Protein AF-A0A9P0DLQ8-F1 (afdb_monomer)

Foldseek 3Di:
DVVVVVVVVVLVVCLVVLVVVLVVCVVDPLVPDDPVSVVVSVVSNVVSVDRPQVCPDPPDGPDPVVVVVVVVVVVVVVVVVVVVPDPCPDDDPDD

pLDDT: mean 72.42, std 11.41, range [46.16, 93.0]

Structure (mmCIF, N/CA/C/O backbone):
data_AF-A0A9P0DLQ8-F1
#
_entry.id   AF-A0A9P0DLQ8-F1
#
loop_
_atom_site.group_PDB
_atom_site.id
_atom_site.type_symbol
_atom_site.label_atom_id
_atom_site.label_alt_id
_atom_site.label_comp_id
_atom_site.label_asym_id
_atom_site.label_entity_id
_atom_site.label_seq_id
_atom_site.pdbx_PDB_ins_code
_atom_site.Cartn_x
_atom_site.Cartn_y
_atom_site.Cartn_z
_atom_site.occupancy
_atom_site.B_iso_or_equiv
_atom_site.auth_seq_id
_atom_site.auth_comp_id
_atom_s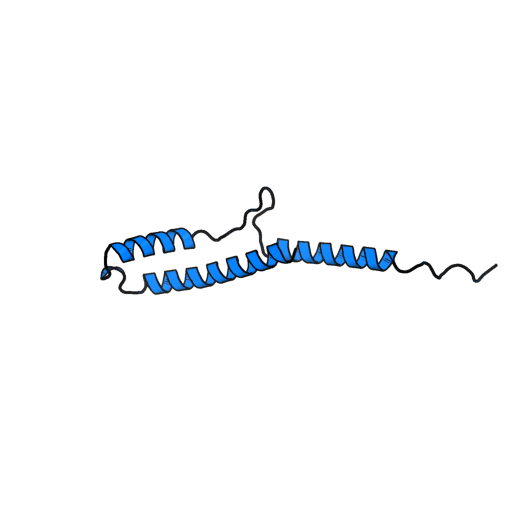ite.auth_asym_id
_atom_site.auth_atom_id
_atom_site.pdbx_PDB_model_num
ATOM 1 N N . MET A 1 1 ? 11.606 5.807 -9.244 1.00 71.81 1 MET A N 1
ATOM 2 C CA . MET A 1 1 ? 11.513 4.345 -9.031 1.00 71.81 1 MET A CA 1
ATOM 3 C C . MET A 1 1 ? 11.514 4.006 -7.542 1.00 71.81 1 MET A C 1
ATOM 5 O O . MET A 1 1 ? 10.491 3.560 -7.043 1.00 71.81 1 MET A O 1
ATOM 9 N N . LEU A 1 2 ? 12.589 4.334 -6.811 1.00 78.25 2 LEU A N 1
ATOM 10 C CA . LEU A 1 2 ? 12.723 4.036 -5.3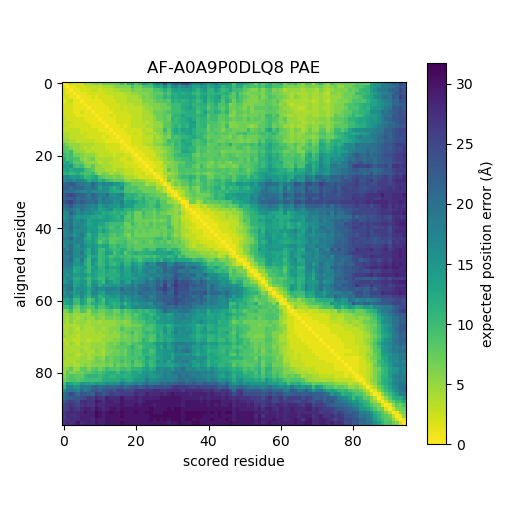75 1.00 78.25 2 LEU A CA 1
ATOM 11 C C . LEU A 1 2 ? 11.597 4.613 -4.493 1.00 78.25 2 LEU A C 1
ATOM 13 O O . LEU A 1 2 ? 11.069 3.917 -3.639 1.00 78.25 2 LEU A O 1
ATOM 17 N N . GLN A 1 3 ? 11.199 5.870 -4.722 1.00 80.38 3 GLN A N 1
ATOM 18 C CA . GLN A 1 3 ? 10.139 6.527 -3.942 1.00 80.38 3 GLN A CA 1
ATOM 19 C C . GLN A 1 3 ? 8.799 5.785 -4.026 1.00 80.38 3 GLN A C 1
ATOM 21 O O . GLN A 1 3 ? 8.147 5.576 -3.010 1.00 80.38 3 GLN A O 1
ATOM 26 N N . VAL A 1 4 ? 8.419 5.335 -5.225 1.00 77.25 4 VAL A N 1
ATOM 27 C CA . VAL A 1 4 ? 7.174 4.584 -5.447 1.00 77.25 4 VAL A CA 1
ATOM 28 C C . VAL A 1 4 ? 7.233 3.227 -4.742 1.00 77.25 4 VAL A C 1
ATOM 30 O O . VAL A 1 4 ? 6.263 2.832 -4.106 1.00 77.25 4 VAL A O 1
ATOM 33 N N . MET A 1 5 ? 8.386 2.551 -4.780 1.00 77.12 5 MET A N 1
ATOM 34 C CA . MET A 1 5 ? 8.593 1.279 -4.076 1.00 77.12 5 MET A CA 1
ATOM 35 C C . MET A 1 5 ? 8.536 1.435 -2.553 1.00 77.12 5 MET A C 1
ATOM 37 O O . MET A 1 5 ? 7.907 0.618 -1.890 1.00 77.12 5 MET A O 1
ATOM 41 N N . MET A 1 6 ? 9.140 2.490 -1.995 1.00 80.38 6 MET A N 1
ATOM 42 C CA . MET A 1 6 ? 9.090 2.764 -0.552 1.00 80.38 6 MET A CA 1
ATOM 43 C C . MET A 1 6 ? 7.664 3.060 -0.078 1.00 80.38 6 MET A C 1
ATOM 45 O O . MET A 1 6 ? 7.223 2.511 0.929 1.00 80.38 6 MET A O 1
ATOM 49 N N . VAL A 1 7 ? 6.921 3.887 -0.821 1.00 78.19 7 VAL A N 1
ATOM 50 C CA . VAL A 1 7 ? 5.520 4.203 -0.497 1.00 78.19 7 VAL A CA 1
ATOM 51 C C . VAL A 1 7 ? 4.641 2.957 -0.600 1.00 78.19 7 VAL A C 1
ATOM 53 O O . VAL A 1 7 ? 3.822 2.728 0.285 1.00 78.19 7 VAL A O 1
ATOM 56 N N . TYR A 1 8 ? 4.836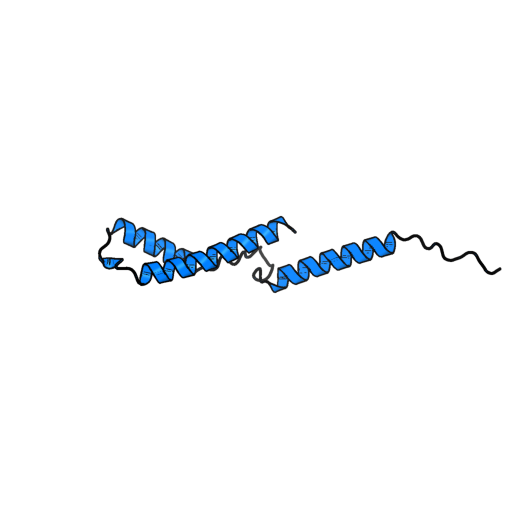 2.123 -1.625 1.00 77.81 8 TYR A N 1
ATOM 57 C CA . TYR A 1 8 ? 4.131 0.848 -1.750 1.00 77.81 8 TYR A CA 1
ATOM 58 C C . TYR A 1 8 ? 4.429 -0.095 -0.580 1.00 77.81 8 TYR A C 1
ATOM 60 O O . TYR A 1 8 ? 3.502 -0.634 0.020 1.00 77.81 8 TYR A O 1
ATOM 68 N N . TYR A 1 9 ? 5.707 -0.269 -0.230 1.00 79.56 9 TYR A N 1
ATOM 69 C CA . TYR A 1 9 ? 6.122 -1.151 0.859 1.00 79.56 9 TYR A CA 1
ATOM 70 C C . TYR A 1 9 ? 5.476 -0.735 2.186 1.00 79.56 9 TYR A C 1
ATOM 72 O O . TYR A 1 9 ? 4.829 -1.552 2.840 1.00 79.56 9 TYR A O 1
ATOM 80 N N . HIS A 1 10 ? 5.557 0.553 2.533 1.00 80.00 10 HIS A N 1
ATOM 81 C CA . HIS A 1 10 ? 4.927 1.075 3.744 1.00 80.00 10 HIS A CA 1
ATOM 82 C C . HIS A 1 10 ? 3.400 0.999 3.705 1.00 80.00 10 HIS A C 1
ATOM 84 O O . HIS A 1 10 ? 2.787 0.683 4.720 1.00 80.00 10 HIS A O 1
ATOM 90 N N . ALA A 1 11 ? 2.767 1.258 2.558 1.00 76.38 11 ALA A N 1
ATOM 91 C CA . ALA A 1 11 ? 1.319 1.130 2.421 1.00 76.38 11 ALA A CA 1
ATOM 92 C C . ALA A 1 11 ? 0.855 -0.322 2.614 1.00 76.38 11 ALA A C 1
ATOM 94 O O . ALA A 1 11 ? -0.163 -0.560 3.268 1.00 76.38 11 ALA A O 1
ATOM 95 N N . ASN A 1 12 ? 1.608 -1.288 2.086 1.00 79.62 12 ASN A N 1
ATOM 96 C CA . ASN A 1 12 ? 1.330 -2.712 2.232 1.00 79.62 12 ASN A CA 1
ATOM 97 C C . ASN A 1 12 ? 1.502 -3.182 3.686 1.00 79.62 12 ASN A C 1
ATOM 99 O O . ASN A 1 12 ? 0.600 -3.808 4.238 1.00 79.62 12 ASN A O 1
ATOM 103 N N . GLU A 1 13 ? 2.621 -2.833 4.325 1.00 81.94 13 GLU A N 1
ATOM 104 C CA . GLU A 1 13 ? 2.897 -3.167 5.729 1.00 81.94 13 GLU A CA 1
ATOM 105 C C . GLU A 1 13 ? 1.859 -2.548 6.674 1.00 81.94 13 GLU A C 1
ATOM 107 O O . GLU A 1 13 ? 1.282 -3.239 7.513 1.00 81.94 13 GLU A O 1
ATOM 112 N N . LEU A 1 14 ? 1.533 -1.268 6.471 1.00 80.25 14 LEU A N 1
ATOM 113 C CA . LEU A 1 14 ? 0.495 -0.580 7.232 1.00 80.25 14 LEU A CA 1
ATOM 114 C C . LEU A 1 14 ? -0.877 -1.236 7.040 1.00 80.25 14 LEU A C 1
ATOM 116 O O . LEU A 1 14 ? -1.615 -1.390 8.008 1.00 80.25 14 LEU A O 1
ATOM 120 N N . SER A 1 15 ? -1.227 -1.641 5.817 1.00 77.19 15 SER A N 1
ATOM 121 C CA . SER A 1 15 ? -2.509 -2.305 5.536 1.00 77.19 15 SER A CA 1
ATOM 122 C C . SER A 1 15 ? -2.601 -3.680 6.208 1.00 77.19 15 SER A C 1
ATOM 124 O O . SER A 1 15 ? -3.647 -4.031 6.764 1.00 77.19 15 SER A O 1
ATOM 126 N N . LEU A 1 16 ? -1.505 -4.443 6.201 1.00 79.75 16 LEU A N 1
ATOM 127 C CA . LEU A 1 16 ? -1.411 -5.752 6.847 1.00 79.75 16 LEU A CA 1
ATOM 128 C C . LEU A 1 16 ? -1.570 -5.634 8.367 1.00 79.75 16 LEU A C 1
ATOM 130 O O . LEU A 1 16 ? -2.427 -6.299 8.959 1.00 79.75 16 LEU A O 1
ATOM 134 N N . GLU A 1 17 ? -0.788 -4.747 8.984 1.00 79.75 17 GLU A N 1
ATOM 135 C CA . GLU A 1 17 ? -0.823 -4.524 10.428 1.00 79.75 17 GLU A CA 1
ATOM 136 C C . GLU A 1 17 ? -2.180 -3.968 10.856 1.00 79.75 17 GLU A C 1
ATOM 138 O O . GLU A 1 17 ? -2.787 -4.429 11.820 1.00 79.75 17 GLU A O 1
ATOM 143 N N . SER A 1 18 ? -2.729 -3.036 10.082 1.00 74.44 18 SER A N 1
ATOM 144 C CA . SER A 1 18 ? -4.016 -2.437 10.399 1.00 74.44 18 SER A CA 1
ATOM 145 C C . SER A 1 18 ? -5.180 -3.430 10.308 1.00 74.44 18 SER A C 1
ATOM 147 O O . SER A 1 18 ? -6.075 -3.409 11.158 1.00 74.44 18 SER A O 1
ATOM 149 N N . THR A 1 19 ? -5.150 -4.365 9.355 1.00 77.31 19 THR A N 1
ATOM 150 C CA . THR A 1 19 ? -6.142 -5.453 9.276 1.00 77.31 19 THR A CA 1
ATOM 151 C C . THR A 1 19 ? -6.064 -6.363 10.504 1.00 77.31 19 THR A C 1
ATOM 153 O O . THR A 1 19 ? -7.091 -6.714 11.087 1.00 77.31 19 THR A O 1
ATOM 156 N N . ASN A 1 20 ? -4.852 -6.701 10.950 1.00 79.19 20 ASN A N 1
ATOM 157 C CA . ASN A 1 20 ? -4.631 -7.506 12.153 1.00 79.19 20 ASN A CA 1
ATOM 158 C C . ASN A 1 20 ? -5.124 -6.780 13.418 1.00 79.19 20 ASN A C 1
ATOM 160 O O . ASN A 1 20 ? -5.857 -7.355 14.228 1.00 79.19 20 ASN A O 1
ATOM 164 N N . LEU A 1 21 ? -4.805 -5.489 13.546 1.00 75.25 21 LEU A N 1
ATOM 165 C CA . LEU A 1 21 ? -5.299 -4.630 14.622 1.00 75.25 21 LEU A CA 1
ATOM 166 C C . LEU A 1 21 ? -6.829 -4.564 14.630 1.00 75.25 21 LEU A C 1
ATOM 168 O O . LEU A 1 21 ? -7.433 -4.770 15.680 1.00 75.25 21 LEU A O 1
ATOM 172 N N . SER A 1 22 ? -7.465 -4.363 13.474 1.00 70.75 22 SER A N 1
ATOM 173 C CA . SER A 1 22 ? -8.927 -4.346 13.327 1.00 70.75 22 SER A CA 1
ATOM 174 C C . SER A 1 22 ? -9.572 -5.641 13.836 1.00 70.75 22 SER A C 1
ATOM 176 O O . SER A 1 22 ? -10.503 -5.603 14.640 1.00 70.75 22 SER A O 1
ATOM 178 N N . VAL A 1 23 ? -9.027 -6.804 13.466 1.00 76.69 23 VAL A N 1
ATOM 179 C CA . VAL A 1 23 ? -9.531 -8.110 13.925 1.00 76.69 23 VAL A CA 1
ATOM 180 C C . VAL A 1 23 ? -9.359 -8.293 15.436 1.00 76.69 23 VAL A C 1
ATOM 182 O O . VAL A 1 23 ? -10.256 -8.810 16.105 1.00 76.69 23 VAL A O 1
ATOM 185 N N . ARG A 1 24 ? -8.223 -7.869 16.001 1.00 74.38 24 ARG A N 1
ATOM 186 C CA . ARG A 1 24 ? -7.963 -7.944 17.451 1.00 74.38 24 ARG A CA 1
ATOM 187 C C . ARG A 1 24 ? -8.894 -7.036 18.244 1.00 74.38 24 ARG A C 1
ATOM 189 O O . ARG A 1 24 ? -9.434 -7.448 19.265 1.00 74.38 24 ARG A O 1
ATOM 196 N N . ILE A 1 25 ? -9.111 -5.830 17.742 1.00 72.12 25 ILE A N 1
ATOM 197 C CA . ILE A 1 25 ? -10.037 -4.855 18.303 1.00 72.12 25 ILE A CA 1
ATOM 198 C C . ILE A 1 25 ? -11.473 -5.389 18.251 1.00 72.12 25 ILE A C 1
ATOM 200 O O . ILE A 1 25 ? -12.180 -5.324 19.254 1.00 72.12 25 ILE A O 1
ATOM 204 N N . PHE A 1 26 ? -11.892 -5.969 17.123 1.00 70.06 26 PHE A N 1
ATOM 205 C CA . PHE A 1 26 ? -13.221 -6.565 16.971 1.00 70.06 26 PHE A CA 1
ATOM 206 C C . PHE A 1 26 ? -13.469 -7.721 17.953 1.00 70.06 26 PHE A C 1
ATOM 208 O O . PHE A 1 26 ? -14.590 -7.908 18.417 1.00 70.06 26 PHE A O 1
ATOM 215 N N . LYS A 1 27 ? -12.419 -8.474 18.303 1.00 73.56 27 LYS A N 1
ATOM 216 C CA . LYS A 1 27 ? -12.458 -9.528 19.331 1.00 73.56 27 LYS A CA 1
ATOM 217 C C . LYS A 1 27 ? -12.368 -9.006 20.770 1.00 73.56 27 LYS A C 1
ATOM 219 O O . LYS A 1 27 ? -12.592 -9.779 21.696 1.00 73.56 27 LYS A O 1
ATOM 224 N N . SER A 1 28 ? -12.000 -7.742 20.974 1.00 70.25 28 SER A N 1
ATOM 225 C CA . SER A 1 28 ? -11.956 -7.128 22.306 1.00 70.25 28 SER A CA 1
ATOM 226 C C . SER A 1 28 ? -13.361 -6.723 22.769 1.00 70.25 28 SER A C 1
ATOM 228 O O . SER A 1 28 ? -14.280 -6.666 21.961 1.00 70.25 28 SER A O 1
ATOM 230 N N . ASN A 1 29 ? -13.559 -6.439 24.059 1.00 70.12 29 ASN A N 1
ATOM 231 C CA . ASN A 1 29 ? -14.866 -6.047 24.606 1.00 70.12 29 ASN A CA 1
ATOM 232 C C . ASN A 1 29 ? -15.217 -4.579 24.252 1.00 70.12 29 ASN A C 1
ATOM 234 O O . ASN A 1 29 ? -15.415 -3.733 25.120 1.00 70.12 29 ASN A O 1
ATOM 238 N N . TRP A 1 30 ? -15.214 -4.250 22.955 1.00 67.19 30 TRP A N 1
ATOM 239 C CA . TRP A 1 30 ? -15.350 -2.892 22.415 1.00 67.19 30 TRP A CA 1
ATOM 240 C C . TRP A 1 30 ? -16.728 -2.268 22.662 1.00 67.19 30 TRP A C 1
ATOM 242 O O . TRP A 1 30 ? -16.855 -1.049 22.615 1.00 67.19 30 TRP A O 1
ATOM 252 N N . TYR A 1 31 ? -17.739 -3.083 22.961 1.00 63.81 31 TYR A N 1
ATOM 253 C CA . TYR A 1 31 ? -19.086 -2.631 23.315 1.00 63.81 31 TYR A CA 1
ATOM 254 C C . TYR A 1 31 ? -19.172 -1.967 24.697 1.00 63.81 31 TYR A C 1
ATOM 256 O O . TYR A 1 31 ? -20.087 -1.183 24.925 1.00 63.81 31 TYR A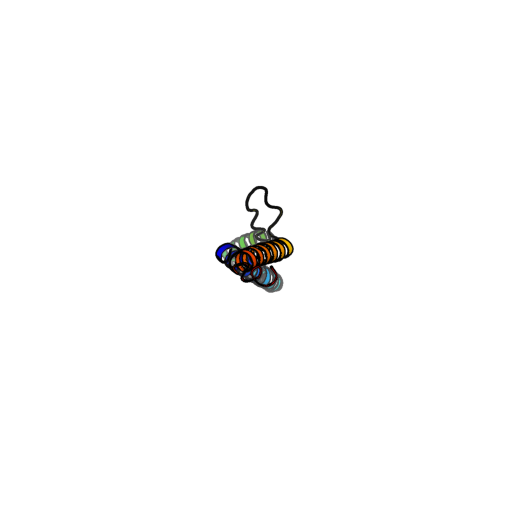 O 1
ATOM 264 N N . ASP A 1 32 ? -18.221 -2.254 25.590 1.00 68.44 32 ASP A N 1
ATOM 265 C CA . ASP A 1 32 ? -18.183 -1.732 26.967 1.00 68.44 32 ASP A CA 1
ATOM 266 C C . ASP A 1 32 ? -17.344 -0.440 27.084 1.00 68.44 32 ASP A C 1
ATOM 268 O O . ASP A 1 32 ? -17.170 0.138 28.156 1.00 68.44 32 ASP A O 1
ATOM 272 N N . GLN A 1 33 ? -16.775 0.015 25.964 1.00 67.69 33 GLN A N 1
ATOM 273 C CA . GLN A 1 33 ? -15.952 1.218 25.876 1.00 67.69 33 GLN A CA 1
ATOM 274 C C . GLN A 1 33 ? -16.793 2.457 25.555 1.00 67.69 33 GLN A C 1
ATOM 276 O O . GLN A 1 33 ? -17.879 2.383 24.983 1.00 67.69 33 GLN A O 1
ATOM 281 N N . SER A 1 34 ? -16.263 3.635 25.896 1.00 73.25 34 SER A N 1
ATOM 282 C CA . SER A 1 34 ? -16.958 4.907 25.667 1.00 73.25 34 SER A CA 1
ATOM 283 C C . SER A 1 34 ? -17.392 5.090 24.202 1.00 73.25 34 SER A C 1
ATOM 285 O O . SER A 1 34 ? -16.675 4.737 23.263 1.00 73.25 34 SER A O 1
ATOM 287 N N . SER A 1 35 ? -18.553 5.714 23.993 1.00 71.44 35 SER A N 1
ATOM 288 C CA . SER A 1 35 ? -19.133 5.949 22.660 1.00 71.44 35 SER A CA 1
ATOM 289 C C . SER A 1 35 ? -18.209 6.731 21.714 1.00 71.44 35 SER A C 1
ATOM 291 O O . SER A 1 35 ? -18.250 6.532 20.498 1.00 71.44 35 SER A O 1
ATOM 293 N N . ALA A 1 36 ? -17.332 7.579 22.260 1.00 73.69 36 ALA A N 1
ATOM 294 C CA . ALA A 1 36 ? -16.298 8.288 21.508 1.00 73.69 36 ALA A CA 1
ATOM 295 C C . ALA A 1 36 ? -15.243 7.332 20.920 1.00 73.69 36 ALA A C 1
ATOM 297 O O . ALA A 1 36 ? -14.849 7.490 19.763 1.00 73.69 36 ALA A O 1
ATOM 298 N N . VAL A 1 37 ? -14.835 6.318 21.691 1.00 69.75 37 VAL A N 1
ATOM 299 C CA . VAL A 1 37 ? -13.877 5.289 21.264 1.00 69.75 37 VAL A CA 1
ATOM 300 C C . VAL A 1 37 ? -14.518 4.363 20.238 1.00 69.75 37 VAL A C 1
ATOM 302 O O . VAL A 1 37 ? -13.920 4.112 19.203 1.00 69.75 37 VAL A O 1
ATOM 305 N N . VAL A 1 38 ? -15.764 3.928 20.438 1.00 72.81 38 VAL A N 1
ATOM 306 C CA . VAL A 1 38 ? -16.472 3.078 19.458 1.00 72.81 38 VAL A CA 1
ATOM 307 C C . VAL A 1 38 ? -16.600 3.771 18.097 1.00 72.81 38 VAL A C 1
ATOM 309 O O . VAL A 1 38 ? -16.408 3.150 17.046 1.00 72.81 38 VAL A O 1
ATOM 312 N N . ARG A 1 39 ? -16.880 5.080 18.094 1.00 75.62 39 ARG A N 1
ATOM 313 C CA . ARG A 1 39 ? -17.016 5.866 16.863 1.00 75.62 39 ARG A CA 1
ATOM 314 C C . ARG A 1 39 ? -15.686 6.031 16.129 1.00 75.62 39 ARG A C 1
ATOM 316 O O . ARG A 1 39 ? -15.655 5.865 14.911 1.00 75.62 39 ARG A O 1
ATOM 323 N N . SER A 1 40 ? -14.596 6.322 16.841 1.00 73.62 40 SER A N 1
ATOM 324 C CA . SER A 1 40 ? -13.266 6.417 16.227 1.00 73.62 40 SER A CA 1
ATOM 325 C C . SER A 1 40 ? -12.801 5.060 15.696 1.00 73.62 40 SER A C 1
ATOM 327 O O . SER A 1 40 ? -12.308 4.977 14.573 1.00 73.62 40 SER A O 1
ATOM 329 N N . LEU A 1 41 ? -13.065 3.985 16.436 1.00 73.25 41 LEU A N 1
ATOM 330 C CA . LEU A 1 41 ? -12.756 2.613 16.051 1.00 73.25 41 LEU A CA 1
ATOM 331 C C . LEU A 1 41 ? -13.493 2.178 14.784 1.00 73.25 41 LEU A C 1
ATOM 333 O O . LEU A 1 41 ? -12.893 1.581 13.899 1.00 73.25 41 LEU A O 1
ATOM 337 N N . SER A 1 42 ? -14.773 2.535 14.667 1.00 70.81 42 SER A N 1
ATOM 338 C CA . SER A 1 42 ? -15.595 2.245 13.486 1.00 70.81 42 SER A CA 1
ATOM 339 C C . SER A 1 42 ? -15.086 2.982 12.246 1.00 70.81 42 SER A C 1
ATOM 341 O O . SER A 1 42 ? -15.038 2.410 11.159 1.00 70.81 42 SER A O 1
ATOM 343 N N . ILE A 1 43 ? -14.653 4.240 12.407 1.00 75.12 43 ILE A N 1
ATOM 344 C CA . ILE A 1 43 ? -14.021 5.013 11.329 1.00 75.12 43 ILE A CA 1
ATOM 345 C C . ILE A 1 43 ? -12.704 4.354 10.919 1.00 75.12 43 ILE A C 1
ATOM 347 O O . ILE A 1 43 ? -12.461 4.186 9.727 1.00 75.12 43 ILE A O 1
ATOM 351 N N . VAL A 1 44 ? -11.876 3.940 11.881 1.00 72.31 44 VAL A N 1
ATOM 352 C CA . VAL A 1 44 ? -10.624 3.228 11.602 1.00 72.31 44 VAL A CA 1
ATOM 353 C C . VAL A 1 44 ? -10.919 1.911 10.880 1.00 72.31 44 VAL A C 1
ATOM 355 O O . VAL A 1 44 ? -10.411 1.724 9.785 1.00 72.31 44 VAL A O 1
ATOM 358 N N . MET A 1 45 ? -11.818 1.056 11.375 1.00 69.12 45 MET A N 1
ATOM 359 C CA . MET A 1 45 ? -12.201 -0.192 10.695 1.00 69.12 45 MET A CA 1
ATOM 360 C C . MET A 1 45 ? -12.687 0.041 9.257 1.00 69.12 45 MET A C 1
ATOM 362 O O . MET A 1 45 ? -12.233 -0.641 8.339 1.00 69.12 45 MET A O 1
ATOM 366 N N . ALA A 1 46 ? -13.554 1.033 9.033 1.00 69.44 46 ALA A N 1
ATOM 367 C CA . ALA A 1 46 ? -14.072 1.360 7.703 1.00 69.44 46 ALA A CA 1
ATOM 368 C C . ALA A 1 46 ? -12.991 1.911 6.754 1.00 69.44 46 ALA A C 1
ATOM 370 O O . ALA A 1 46 ? -13.035 1.679 5.545 1.00 69.44 46 ALA A O 1
ATOM 371 N N . ARG A 1 47 ? -12.008 2.646 7.285 1.00 67.12 47 ARG A N 1
ATOM 372 C CA . ARG A 1 47 ? -10.868 3.165 6.514 1.00 67.12 47 ARG A CA 1
ATOM 373 C C . ARG A 1 47 ? -9.858 2.073 6.178 1.00 67.12 47 ARG A C 1
ATOM 375 O O . ARG A 1 47 ? -9.270 2.122 5.106 1.00 67.12 47 ARG A O 1
ATOM 382 N N . VAL A 1 48 ? -9.704 1.095 7.061 1.00 62.44 48 VAL A N 1
ATOM 383 C CA . VAL A 1 48 ? -8.744 -0.012 6.954 1.00 62.44 48 VAL A CA 1
ATOM 384 C C . VAL A 1 48 ? -9.221 -1.107 6.004 1.00 62.44 48 VAL A C 1
ATOM 386 O O . VAL A 1 48 ? -8.410 -1.754 5.353 1.00 62.44 48 VAL A O 1
ATOM 389 N N . GLN A 1 49 ? -10.537 -1.262 5.841 1.00 61.25 49 GLN A N 1
ATOM 390 C CA . GLN A 1 49 ? -11.119 -2.134 4.815 1.00 61.25 49 GLN A CA 1
ATOM 391 C C . GLN A 1 49 ? -10.854 -1.666 3.379 1.00 61.25 49 GLN A C 1
ATOM 393 O O . GLN A 1 49 ? -11.077 -2.432 2.443 1.00 61.25 49 GLN A O 1
ATOM 398 N N . ARG A 1 50 ? -10.397 -0.424 3.178 1.00 59.66 50 ARG A N 1
ATOM 399 C CA . ARG A 1 50 ? -9.918 0.019 1.872 1.00 59.66 50 ARG A CA 1
ATOM 400 C C . ARG A 1 50 ? -8.423 -0.268 1.799 1.00 59.66 50 ARG A C 1
ATOM 402 O O . ARG A 1 50 ? -7.664 0.519 2.366 1.00 59.66 50 ARG A O 1
ATOM 409 N N . PRO A 1 51 ? -7.982 -1.341 1.110 1.00 55.19 51 PRO A N 1
ATOM 410 C CA . PRO A 1 51 ? -6.572 -1.465 0.783 1.00 55.19 51 PRO A CA 1
ATOM 411 C C . PRO A 1 51 ? -6.151 -0.156 0.118 1.00 55.19 51 PRO A C 1
ATOM 413 O O . PRO A 1 51 ? -6.866 0.349 -0.757 1.00 55.19 51 PRO A O 1
ATOM 416 N N . LEU A 1 52 ? -5.044 0.435 0.579 1.00 55.91 52 LEU A N 1
ATOM 417 C CA . LEU A 1 52 ? -4.427 1.595 -0.060 1.00 55.91 52 LEU A CA 1
ATOM 418 C C . LEU A 1 52 ? -3.850 1.134 -1.403 1.00 55.91 52 LEU A C 1
ATOM 420 O O . LEU A 1 52 ? -2.646 1.019 -1.603 1.00 55.91 52 LEU A O 1
ATOM 424 N N . VAL A 1 53 ? -4.749 0.830 -2.332 1.00 54.84 53 VAL A N 1
ATOM 425 C CA . VAL A 1 53 ? -4.446 0.593 -3.727 1.00 54.84 53 VAL A CA 1
ATOM 426 C C . VAL A 1 53 ? -4.099 1.960 -4.272 1.00 54.84 53 VAL A C 1
ATOM 428 O O . VAL A 1 53 ? -4.971 2.754 -4.636 1.00 54.84 53 VAL A O 1
ATOM 431 N N . LEU A 1 54 ? -2.808 2.272 -4.217 1.00 56.12 54 LEU A N 1
ATOM 432 C CA . LEU A 1 54 ? -2.258 3.482 -4.791 1.00 56.12 54 LEU A CA 1
ATOM 433 C C . LEU A 1 54 ? -2.564 3.408 -6.292 1.00 56.12 54 LEU A C 1
ATOM 435 O O . LEU A 1 54 ? -1.911 2.700 -7.048 1.00 56.12 54 LEU A O 1
ATOM 439 N N . THR A 1 55 ? -3.648 4.050 -6.705 1.00 53.84 55 THR A N 1
ATOM 440 C CA . THR A 1 55 ? -4.075 4.076 -8.100 1.00 53.84 55 THR A CA 1
ATOM 441 C C . THR A 1 55 ? -3.472 5.345 -8.674 1.00 53.84 55 THR A C 1
ATOM 443 O O . THR A 1 55 ? -4.001 6.437 -8.475 1.00 53.84 55 THR A O 1
ATOM 446 N N . ILE A 1 56 ? -2.292 5.238 -9.284 1.00 58.38 56 ILE A N 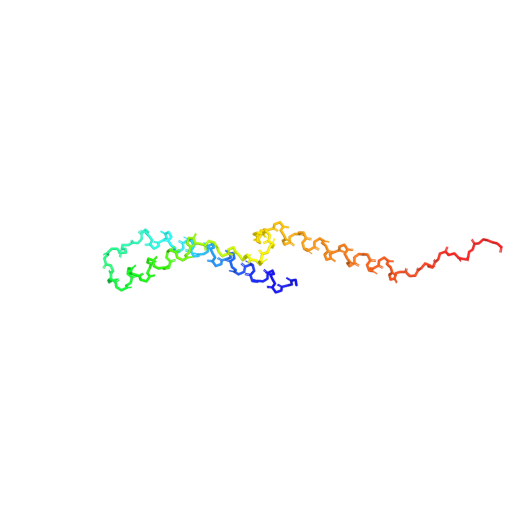1
ATOM 447 C CA . ILE A 1 56 ? -1.673 6.372 -9.978 1.00 58.38 56 ILE A CA 1
ATOM 448 C C . ILE A 1 56 ? -2.345 6.465 -11.359 1.00 58.38 56 ILE A C 1
ATOM 450 O O . ILE A 1 56 ? -1.853 5.907 -12.331 1.00 58.38 56 ILE A O 1
ATOM 454 N N . GLY A 1 57 ? -3.498 7.136 -11.452 1.00 64.44 57 GLY A N 1
ATOM 455 C CA . GLY A 1 57 ? -4.192 7.389 -12.729 1.00 64.44 57 GLY A CA 1
ATOM 456 C C . GLY A 1 57 ? -4.573 6.120 -13.516 1.00 64.44 57 GLY A C 1
ATOM 457 O O . GLY A 1 57 ? -5.123 5.189 -12.939 1.00 64.44 57 GLY A O 1
ATOM 458 N N . ASP A 1 58 ? -4.272 6.095 -14.824 1.00 57.41 58 ASP A N 1
ATOM 459 C CA . ASP A 1 58 ? -4.501 4.968 -15.760 1.00 57.41 58 ASP A CA 1
ATOM 460 C C . ASP A 1 58 ? -3.546 3.777 -15.564 1.00 57.41 58 ASP A C 1
ATOM 462 O O . ASP A 1 58 ? -3.675 2.741 -16.228 1.00 57.41 58 ASP A O 1
ATOM 466 N N . PHE A 1 59 ? -2.567 3.886 -14.662 1.00 58.25 59 PHE A N 1
ATOM 467 C CA . PHE A 1 59 ? -1.802 2.712 -14.282 1.00 58.25 59 PHE A CA 1
ATOM 468 C C . PHE A 1 59 ? -2.737 1.800 -13.497 1.00 58.25 59 PHE A C 1
ATOM 470 O O . PHE A 1 59 ? -3.223 2.162 -12.422 1.00 58.25 59 PHE A O 1
ATOM 477 N N . ARG A 1 60 ? -2.988 0.610 -14.065 1.00 54.78 60 ARG A N 1
ATOM 478 C CA . ARG A 1 60 ? -3.580 -0.534 -13.359 1.00 54.78 60 ARG A CA 1
ATOM 479 C C . ARG A 1 60 ? -3.080 -0.537 -11.913 1.00 54.78 60 ARG A C 1
ATOM 481 O O . ARG A 1 60 ? -1.904 -0.260 -11.695 1.00 54.78 60 ARG A O 1
ATOM 488 N N . VAL A 1 61 ? -3.991 -0.814 -10.973 1.00 61.00 61 VAL A N 1
ATOM 489 C CA . VAL A 1 61 ? -3.745 -1.095 -9.543 1.00 61.00 61 VAL A CA 1
ATOM 490 C C . VAL A 1 61 ? -2.274 -1.423 -9.311 1.00 61.00 61 VAL A C 1
ATOM 492 O O . VAL A 1 61 ? -1.815 -2.404 -9.893 1.00 61.00 61 VAL A O 1
ATOM 495 N N . ILE A 1 62 ? -1.550 -0.608 -8.522 1.00 63.09 62 ILE A N 1
ATOM 496 C CA . ILE A 1 62 ? -0.152 -0.901 -8.173 1.00 63.09 62 ILE A CA 1
ATOM 497 C C . ILE A 1 62 ? -0.130 -2.243 -7.450 1.00 63.09 62 ILE A C 1
ATOM 499 O O . ILE A 1 62 ? -0.378 -2.334 -6.251 1.00 63.09 62 ILE A O 1
ATOM 503 N N . ASP A 1 63 ? 0.114 -3.274 -8.240 1.00 70.56 63 ASP A N 1
ATOM 504 C CA . ASP A 1 63 ? 0.252 -4.647 -7.825 1.00 70.56 63 ASP A CA 1
ATOM 505 C C . ASP A 1 63 ? 1.737 -5.005 -7.802 1.00 70.56 63 ASP A C 1
ATOM 507 O O . ASP A 1 63 ? 2.582 -4.347 -8.426 1.00 70.56 63 ASP A O 1
ATOM 511 N N . ASN A 1 64 ? 2.060 -6.076 -7.090 1.00 72.12 64 ASN A N 1
ATOM 512 C CA . ASN A 1 64 ? 3.421 -6.573 -6.955 1.00 72.12 64 ASN A CA 1
ATOM 513 C C . ASN A 1 64 ? 4.073 -6.825 -8.332 1.00 72.12 64 ASN A C 1
ATOM 515 O O . ASN A 1 64 ? 5.269 -6.595 -8.525 1.00 72.12 64 ASN A O 1
ATOM 519 N N . GLU A 1 65 ? 3.272 -7.214 -9.327 1.00 78.94 65 GLU A N 1
ATOM 520 C CA . GLU A 1 65 ? 3.717 -7.431 -10.702 1.00 78.94 65 GLU A CA 1
ATOM 521 C C . GLU A 1 65 ? 4.249 -6.154 -11.379 1.00 78.94 65 GLU A C 1
ATOM 523 O O . GLU A 1 65 ? 5.251 -6.197 -12.101 1.00 78.94 65 GLU A O 1
ATOM 528 N N . LEU A 1 66 ? 3.646 -4.991 -11.111 1.00 77.81 66 LEU A N 1
ATOM 529 C CA . LEU A 1 66 ? 4.096 -3.719 -11.685 1.00 77.81 66 LEU A CA 1
ATOM 530 C C . LEU A 1 66 ? 5.475 -3.322 -11.168 1.00 77.81 66 LEU A C 1
ATOM 532 O O . LEU A 1 66 ? 6.302 -2.848 -11.945 1.00 77.81 66 LEU A O 1
ATOM 536 N N . ILE A 1 67 ? 5.755 -3.566 -9.888 1.00 78.50 67 ILE A N 1
ATOM 537 C CA . ILE A 1 67 ? 7.069 -3.300 -9.290 1.00 78.50 67 ILE A CA 1
ATOM 538 C C . ILE A 1 67 ? 8.133 -4.185 -9.934 1.00 78.50 67 ILE A C 1
ATOM 540 O O . ILE A 1 67 ? 9.198 -3.696 -10.315 1.00 78.50 67 ILE A O 1
ATOM 544 N N . VAL A 1 68 ? 7.833 -5.469 -10.122 1.00 85.06 68 VAL A N 1
ATOM 545 C CA . VAL A 1 68 ? 8.745 -6.409 -10.782 1.00 85.06 68 VAL A CA 1
ATOM 546 C C . VAL A 1 68 ? 9.010 -5.990 -12.228 1.00 85.06 68 VAL A C 1
ATOM 548 O O . VAL A 1 68 ? 10.164 -5.958 -12.658 1.00 85.06 68 VAL A O 1
ATOM 551 N N . ASN A 1 69 ? 7.972 -5.620 -12.978 1.00 85.69 69 ASN A N 1
ATOM 552 C CA . ASN A 1 69 ? 8.114 -5.174 -14.366 1.00 85.69 69 ASN A CA 1
ATOM 553 C C . ASN A 1 69 ? 8.910 -3.868 -14.478 1.00 85.69 69 ASN A C 1
ATOM 555 O O . ASN A 1 69 ? 9.738 -3.714 -15.374 1.00 85.69 69 ASN A O 1
ATOM 559 N N . MET A 1 70 ? 8.723 -2.959 -13.528 1.00 85.50 70 MET A N 1
ATOM 560 C CA . MET A 1 70 ? 9.449 -1.699 -13.431 1.00 85.50 70 MET A CA 1
ATOM 561 C C . MET A 1 70 ? 10.945 -1.913 -13.131 1.00 85.50 70 MET A C 1
ATOM 563 O O . MET A 1 70 ? 11.792 -1.271 -13.754 1.00 85.50 70 MET A O 1
ATOM 567 N N . ILE A 1 71 ? 11.292 -2.869 -12.259 1.00 87.12 71 ILE A N 1
ATOM 568 C CA . ILE A 1 71 ? 12.688 -3.278 -12.012 1.00 87.12 71 ILE A CA 1
ATOM 569 C C . ILE A 1 71 ? 13.292 -3.939 -13.253 1.00 87.12 71 ILE A C 1
ATOM 571 O O . ILE A 1 71 ? 14.415 -3.610 -1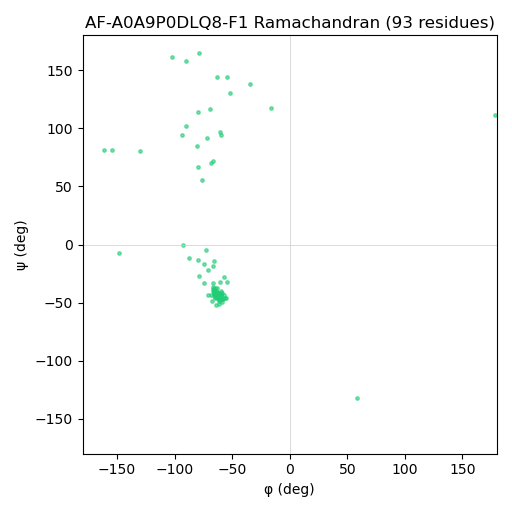3.630 1.00 87.12 71 ILE A O 1
ATOM 575 N N . LYS A 1 72 ? 12.553 -4.841 -13.912 1.00 89.38 72 LYS A N 1
ATOM 576 C CA . LYS A 1 72 ? 13.000 -5.497 -15.152 1.00 89.38 72 LYS A CA 1
ATOM 577 C C . LYS A 1 72 ? 13.310 -4.475 -16.240 1.00 89.38 72 LYS A C 1
ATOM 579 O O . LYS A 1 72 ? 14.382 -4.536 -16.828 1.00 89.38 72 LYS A O 1
ATOM 584 N N . ALA A 1 73 ? 12.420 -3.507 -16.458 1.00 90.19 73 ALA A N 1
ATOM 585 C CA . ALA A 1 73 ? 12.632 -2.444 -17.433 1.00 90.19 73 ALA A CA 1
ATOM 586 C C . ALA A 1 73 ? 13.886 -1.614 -17.111 1.00 90.19 73 ALA A C 1
ATOM 588 O O . ALA A 1 73 ? 14.694 -1.355 -18.001 1.00 90.19 73 ALA A O 1
ATOM 589 N N . ALA A 1 74 ? 14.092 -1.255 -15.839 1.00 89.75 74 ALA A N 1
ATOM 590 C CA . ALA A 1 74 ? 15.298 -0.551 -15.408 1.00 89.75 74 ALA A CA 1
ATOM 591 C C . ALA A 1 74 ? 16.569 -1.389 -15.640 1.00 89.75 74 ALA A C 1
ATOM 593 O O . ALA A 1 74 ? 17.569 -0.869 -16.125 1.00 89.75 74 ALA A O 1
ATOM 594 N N . TYR A 1 75 ? 16.528 -2.691 -15.348 1.00 90.94 75 TYR A N 1
ATOM 595 C CA . TYR A 1 75 ? 17.649 -3.601 -15.575 1.00 90.94 75 TYR A CA 1
ATOM 596 C C . TYR A 1 75 ? 17.976 -3.761 -17.063 1.00 90.94 75 TYR A C 1
ATOM 598 O O . TYR A 1 75 ? 19.136 -3.638 -17.449 1.00 90.94 75 TYR A O 1
ATOM 606 N N . THR A 1 76 ? 16.964 -3.967 -17.910 1.00 92.69 76 THR A N 1
ATOM 607 C CA . THR A 1 76 ? 17.130 -4.018 -19.368 1.00 92.69 76 THR A CA 1
ATOM 608 C C . THR A 1 76 ? 17.717 -2.717 -19.903 1.00 92.69 76 THR A C 1
ATOM 610 O O . THR A 1 76 ? 18.621 -2.758 -20.730 1.00 92.69 76 THR A O 1
ATOM 613 N N . PHE A 1 77 ? 17.260 -1.567 -19.405 1.00 90.88 77 PHE A N 1
ATOM 614 C CA . PHE A 1 77 ? 17.800 -0.268 -19.795 1.00 90.88 77 PHE A CA 1
ATOM 615 C C . PHE A 1 77 ? 19.280 -0.118 -19.412 1.00 90.88 77 PHE A C 1
ATOM 617 O O . PHE A 1 77 ? 20.095 0.272 -20.244 1.00 90.88 77 PHE A O 1
ATOM 624 N N . LEU A 1 78 ? 19.646 -0.485 -18.181 1.00 91.06 78 LEU A N 1
ATOM 625 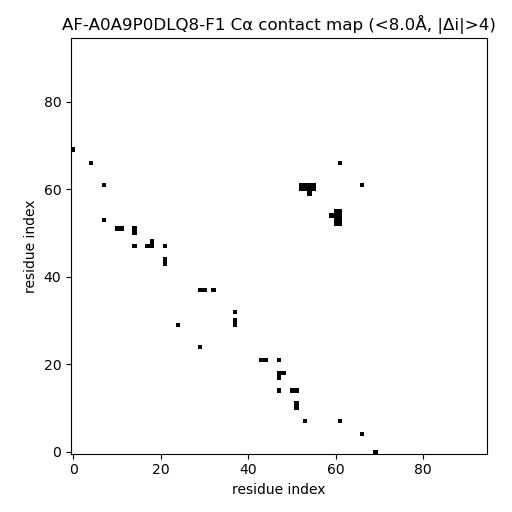C CA . LEU A 1 78 ? 21.037 -0.452 -17.722 1.00 91.06 78 LEU A CA 1
ATOM 626 C C . LEU A 1 78 ? 21.927 -1.424 -18.502 1.00 91.06 78 LEU A C 1
ATOM 628 O O . LEU A 1 78 ? 23.060 -1.085 -18.832 1.00 91.06 78 LEU A O 1
ATOM 632 N N . LEU A 1 79 ? 21.424 -2.619 -18.816 1.00 92.94 79 LEU A N 1
ATOM 633 C CA . LEU A 1 79 ? 22.119 -3.581 -19.668 1.00 92.94 79 LEU A CA 1
ATOM 634 C C . LEU A 1 79 ? 22.349 -3.023 -21.069 1.00 92.94 79 LEU A C 1
ATOM 636 O O . LEU A 1 79 ? 23.466 -3.095 -21.569 1.00 92.94 79 LEU A O 1
ATOM 640 N N . TYR A 1 80 ? 21.314 -2.450 -21.679 1.00 93.00 80 TYR A N 1
ATOM 641 C CA . TYR A 1 80 ? 21.400 -1.842 -23.000 1.00 93.00 80 TYR A CA 1
ATOM 642 C C . TYR A 1 80 ? 22.434 -0.708 -23.020 1.00 93.00 80 TYR A C 1
ATOM 644 O O . TYR A 1 80 ? 23.329 -0.696 -23.861 1.00 93.00 80 TYR A O 1
ATOM 652 N N . GLN A 1 81 ? 22.386 0.184 -22.027 1.00 91.81 81 GLN A N 1
ATOM 653 C CA . GLN A 1 81 ? 23.374 1.247 -21.863 1.00 91.81 81 GLN A CA 1
ATOM 654 C C . GLN A 1 81 ? 24.791 0.690 -21.681 1.00 91.81 81 GLN A C 1
ATOM 656 O O . GLN A 1 81 ? 25.740 1.209 -22.264 1.00 91.81 81 GLN A O 1
ATOM 661 N N . LYS A 1 82 ? 24.941 -0.375 -20.887 1.00 85.50 82 LYS A N 1
ATOM 662 C CA . LYS A 1 82 ? 26.235 -1.013 -20.651 1.00 85.50 82 LYS A CA 1
ATOM 663 C C . LYS A 1 82 ? 26.802 -1.615 -21.938 1.00 85.50 82 LYS A C 1
ATOM 665 O O . LYS A 1 82 ? 27.974 -1.400 -22.220 1.00 85.50 82 LYS A O 1
ATOM 670 N N . ILE A 1 83 ? 25.980 -2.304 -22.728 1.00 89.25 83 ILE A N 1
ATOM 671 C CA . ILE A 1 83 ? 26.372 -2.874 -24.026 1.00 89.25 83 ILE A CA 1
ATOM 672 C C . ILE A 1 83 ? 26.837 -1.771 -24.981 1.00 89.25 83 ILE A C 1
ATOM 674 O O . ILE A 1 83 ? 27.874 -1.915 -25.610 1.00 89.25 83 ILE A O 1
ATOM 678 N N . GLN A 1 84 ? 26.132 -0.642 -25.027 1.00 79.31 84 GLN A N 1
ATOM 679 C CA . GLN A 1 84 ? 26.478 0.474 -25.909 1.00 79.31 84 GLN A CA 1
ATOM 680 C C . GLN A 1 84 ? 27.708 1.279 -25.440 1.00 79.31 84 GLN A C 1
ATOM 682 O O . GLN A 1 84 ? 28.281 2.034 -26.219 1.00 79.31 84 GLN A O 1
ATOM 687 N N . SER A 1 85 ? 28.111 1.133 -24.173 1.00 70.88 85 SER A N 1
ATOM 688 C CA . SER A 1 85 ? 29.308 1.770 -23.604 1.00 70.88 85 SER A CA 1
ATOM 689 C C . SER A 1 85 ? 30.603 0.972 -23.789 1.00 70.88 85 SER A C 1
ATOM 691 O O . SER A 1 85 ? 31.674 1.522 -23.540 1.00 70.88 85 SER A O 1
ATOM 693 N N . PHE A 1 86 ? 30.527 -0.297 -24.211 1.00 60.69 86 PHE A N 1
ATOM 694 C CA . PHE A 1 86 ? 31.705 -1.032 -24.668 1.00 60.69 86 PHE A CA 1
ATOM 695 C C . PHE A 1 86 ? 31.999 -0.591 -26.107 1.00 60.69 86 PHE A C 1
ATOM 697 O O . PHE A 1 86 ? 31.155 -0.822 -26.976 1.00 60.69 86 PHE A O 1
ATOM 704 N N . PRO A 1 87 ? 33.134 0.083 -26.371 1.00 58.81 87 PRO A N 1
ATOM 705 C CA . PRO A 1 87 ? 33.536 0.358 -27.737 1.00 58.81 87 PRO A CA 1
ATOM 706 C C . PRO A 1 87 ? 33.798 -0.973 -28.442 1.00 58.81 87 PRO A C 1
ATOM 708 O O . PRO A 1 87 ? 34.268 -1.936 -27.835 1.00 58.81 87 PRO A O 1
ATOM 711 N N . ASP A 1 88 ? 33.455 -1.014 -29.722 1.00 60.88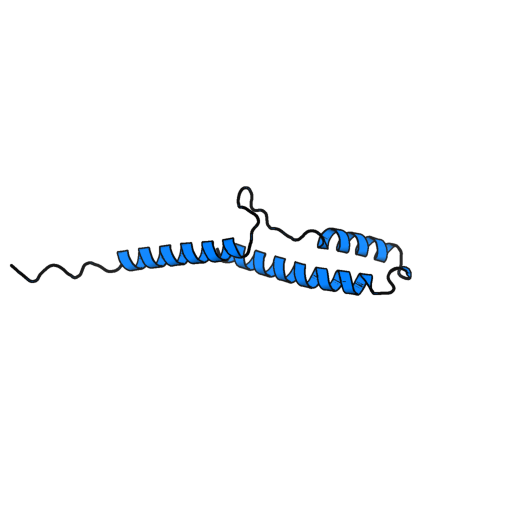 88 ASP A N 1
ATOM 712 C CA . ASP A 1 88 ? 33.781 -2.087 -30.654 1.00 60.88 88 ASP A CA 1
ATOM 713 C C . ASP A 1 88 ? 35.305 -2.125 -30.889 1.00 60.88 88 ASP A C 1
ATOM 715 O O . ASP A 1 88 ? 35.811 -1.700 -31.924 1.00 60.88 88 ASP A O 1
ATOM 719 N N . ASP A 1 89 ? 36.072 -2.573 -29.892 1.00 54.94 89 ASP A N 1
ATOM 720 C CA . ASP A 1 89 ? 37.509 -2.837 -30.019 1.00 54.94 89 ASP A CA 1
ATOM 721 C C . ASP A 1 89 ? 37.688 -4.211 -30.694 1.00 54.94 89 ASP A C 1
ATOM 723 O O . ASP A 1 89 ? 38.095 -5.190 -30.063 1.00 54.94 89 ASP A O 1
ATOM 727 N N . GLY A 1 90 ? 37.283 -4.311 -31.966 1.00 60.25 90 GLY A N 1
ATOM 728 C CA . GLY A 1 90 ? 37.105 -5.601 -32.637 1.00 60.25 90 GLY A CA 1
ATOM 729 C C . GLY A 1 90 ? 37.362 -5.683 -34.142 1.00 60.25 90 GLY A C 1
ATOM 730 O O . GLY A 1 90 ? 37.419 -6.801 -34.644 1.00 60.25 90 GLY A O 1
ATOM 731 N N . GLU A 1 91 ? 37.596 -4.584 -34.869 1.00 54.31 91 GLU A N 1
ATOM 732 C CA . GLU A 1 91 ? 37.973 -4.652 -36.293 1.00 54.31 91 GLU A CA 1
ATOM 733 C C . GLU A 1 91 ? 39.217 -3.813 -36.626 1.00 54.31 91 GLU A C 1
ATOM 735 O O . GLU A 1 91 ? 39.089 -2.730 -37.174 1.00 54.31 91 GLU A O 1
ATOM 740 N N . VAL A 1 92 ? 40.427 -4.331 -36.351 1.00 55.81 92 VAL A N 1
ATOM 741 C CA . VAL A 1 92 ? 41.592 -4.226 -37.268 1.00 55.81 92 VAL A CA 1
ATOM 742 C C . VAL A 1 92 ? 42.567 -5.389 -36.997 1.00 55.81 92 VAL A C 1
ATOM 744 O O . VAL A 1 92 ? 43.570 -5.241 -36.305 1.00 55.81 92 VAL A O 1
ATOM 747 N N . SER A 1 93 ? 42.286 -6.573 -37.543 1.00 51.81 93 SER A N 1
ATOM 748 C CA . SER A 1 93 ? 43.320 -7.563 -37.887 1.00 51.81 93 SER A CA 1
ATOM 749 C C . SER A 1 93 ? 42.751 -8.566 -38.886 1.00 51.81 93 SER A C 1
ATOM 751 O O . SER A 1 93 ? 42.279 -9.632 -38.507 1.00 51.81 93 SER A O 1
ATOM 753 N N . MET A 1 94 ? 42.734 -8.180 -40.162 1.00 46.56 94 MET A N 1
ATOM 754 C CA . MET A 1 94 ? 43.081 -9.022 -41.315 1.00 46.56 94 MET A CA 1
ATOM 755 C C . MET A 1 94 ? 42.877 -8.198 -42.592 1.00 46.56 94 MET A C 1
ATOM 757 O O . MET A 1 94 ? 41.749 -7.857 -42.942 1.00 46.56 94 MET A O 1
ATOM 761 N N . GLY A 1 95 ? 43.983 -7.879 -43.266 1.00 46.16 95 GLY A N 1
ATOM 762 C CA . GLY A 1 95 ? 44.037 -7.126 -44.519 1.00 46.16 95 GLY A CA 1
ATOM 763 C C . GLY A 1 95 ? 45.439 -6.616 -44.786 1.00 46.16 95 GLY A C 1
ATOM 764 O O . GLY A 1 95 ? 45.765 -5.548 -44.229 1.00 46.16 95 GLY A O 1
#

Organism: Phaedon cochleariae (NCBI:txid80249)

Secondary structure (DSSP, 8-state):
-HHHHHHHHHHHHHHHHHHHH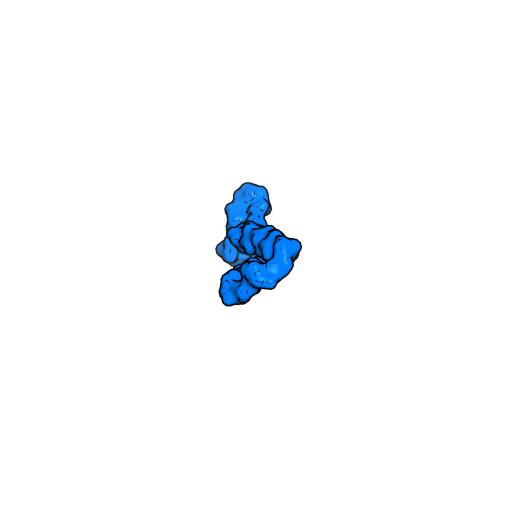HHHHHHS-GGGS-HHHHHHHHHHHHHHTS------TTS----HHHHHHHHHHHHHHHHHHHHHHS--TT--S--

Radius of gyration: 24.74 Å; Cα contacts (8 Å, |Δi|>4): 29; chains: 1; bounding box: 63×18×72 Å

Mean predicted aligned error: 13.13 Å

Nearest PDB structures (foldseek):
  8z9a-assembly1_D  TM=5.985E-01  e=1.177E+00  Acyrthosiphon pisum
  6zsj-assembly1_C  TM=6.084E-01  e=9.987E+00  Homo sapiens

InterPro domains:
  IPR004117 Olfactory receptor, insect [PF02949] (1-75)
  IPR004117 Olfactory receptor, insect [PTHR21137] (2-80)

Solvent-accessible surface area (backbone atoms only — not comparable to full-atom values): 5770 Å² total; per-residue (Å²): 111,68,68,60,52,52,53,48,52,52,43,52,52,50,46,53,52,45,48,52,51,44,55,52,48,70,74,42,78,52,86,82,48,59,72,70,55,47,53,53,50,50,52,49,48,63,56,52,74,49,70,76,62,59,58,65,75,92,46,69,66,67,43,77,65,55,56,52,50,51,52,49,52,53,50,53,50,52,49,52,53,52,60,71,67,53,75,84,88,77,84,90,88,85,134

Sequence (95 aa):
MLQVMMVYYHANELSLESTNLSVRIFKSNWYDQSSAVVRSLSIVMARVQRPLVLTIGDFRVIDNELIVNMIKAAYTFLLYQKIQSFPDDGEVSMG